Protein 4KI9 (pdb70)

Organism: Homo sapiens (NCBI:txid9606)

B-factor: mean 34.29, std 16.14, range [13.25, 11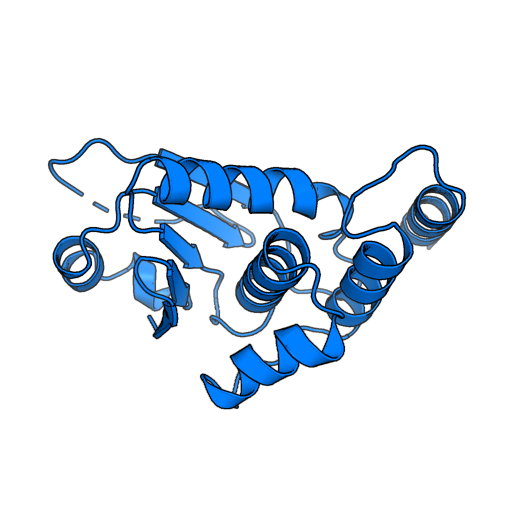1.94]

Solvent-accessible surface area: 8302 Å² total; per-residue (Å²): 86,49,80,25,65,110,14,0,32,0,3,11,39,64,5,25,84,85,83,77,115,22,167,149,28,40,11,14,0,5,0,3,0,13,69,124,101,84,115,156,112,109,86,108,125,48,60,5,79,10,90,66,99,47,112,22,26,2,0,35,50,2,37,169,0,9,61,36,0,24,122,5,68,89,102,62,56,13,0,0,0,4,2,118,71,0,42,6,22,0,0,1,0,0,0,0,9,5,0,64,71,75,128,30,39,3,107,117,0,12,102,100,1,71,128,82,27,102,104,2,154,6,20,118,10,1,56,135,2,2,85,17,0,65,67,22,48,27,88,23,50,88,80,23,83,65,27,113,97,7,79,113,96,61,111,94,222

Nearest PDB structures (foldseek):
  4ki9-assembly1_A  TM=1.006E+00  e=1.243E-32  Homo sapiens
  4jnb-assembly1_A  TM=9.575E-01  e=2.024E-27  Homo sapiens
  6lou-assembly1_A  TM=8.782E-01  e=3.779E-14  Homo sapiens
  1wrm-assembly1_A  TM=8.784E-01  e=5.477E-14  Homo sapiens
  7c8s-assembly1_A  TM=8.716E-01  e=4.840E-14  Homo sapiens

Secondary structure (DSSP, 8-state):
-EEEETTEEEE-HHHHH-HHHHHHHTEEEEEEEESS----S--EEEEEE--SSTTS--GGGHHHHHHHHHHHHHTT-EEEEE-SSSSSHHHHHHHHHHHHHHT--HHHHHHHHHHH-TT----HHHHHHHHHHHHTTSS--TTSHHHHHHHHHHT--

Foldseek 3Di:
DFDLDQLEEEFALVVVVDCPVVVVSQAQEEEEEEQDDHDDDHHHYHYHHFDLDLLTPCLVCQVVLLVSSVVCVVVVHRYYYYYHGRAARSLLNQLLNCCQVVVDQSVVSSVSVCVRPVSRDHDPSSSVSSNLCSVVVSDQDCVDPSNVVVVVVSPDD

Radius of gyration: 15.01 Å; Cα contacts (8 Å, |Δi|>4): 264; chains: 1; bounding box: 35×41×37 Å

Structure (mmCIF, N/CA/C/O backbone):
data_4KI9
#
_entry.id   4KI9
#
_cell.length_a   50.550
_cell.length_b   50.550
_cell.length_c   128.630
_cell.angle_alpha   90.00
_cell.angle_beta   90.00
_cell.angle_gamma   90.00
#
_symmetry.space_group_name_H-M   'P 41 21 2'
#
loop_
_entity.id
_entity.type
_entity.pdbx_description
1 polymer 'Dual specificity protein phosphatase 12'
2 non-polymer 'PHOSPHATE ION'
3 water water
#
loop_
_atom_site.group_PDB
_atom_site.id
_atom_site.type_symbol
_atom_site.label_atom_id
_atom_site.label_alt_id
_atom_site.label_comp_id
_atom_site.label_asym_id
_atom_site.label_entity_id
_atom_site.label_seq_id
_atom_site.pdbx_PDB_ins_code
_atom_site.Cartn_x
_atom_site.Cartn_y
_atom_site.Cartn_z
_atom_site.occupancy
_atom_site.B_iso_or_equiv
_atom_site.auth_seq_id
_atom_site.auth_comp_id
_atom_site.auth_asym_id
_atom_site.auth_atom_id
_atom_site.pdbx_PDB_model_num
ATOM 1 N N . MET A 1 1 ? -6.489 -13.756 -19.502 1.00 44.63 27 MET A N 1
ATOM 2 C CA . MET A 1 1 ? -7.299 -12.620 -19.926 1.00 39.58 27 MET A CA 1
ATOM 3 C C . MET A 1 1 ? -8.673 -12.646 -19.276 1.00 36.53 27 MET A C 1
ATOM 4 O O . MET A 1 1 ? -9.377 -13.659 -19.309 1.00 35.04 27 MET A O 1
ATOM 9 N N . LEU A 1 2 ? -9.043 -11.518 -18.682 1.00 33.67 28 LEU A N 1
ATOM 10 C CA . LEU A 1 2 ? -10.263 -11.416 -17.887 1.00 38.29 28 LEU A CA 1
ATOM 11 C C . LEU A 1 2 ? -11.135 -10.264 -18.366 1.00 35.03 28 LEU A C 1
ATOM 12 O O . LEU A 1 2 ? -10.644 -9.157 -18.612 1.00 31.14 28 LEU A O 1
ATOM 17 N N . GLU A 1 3 ? -12.434 -10.514 -18.480 1.00 33.78 29 GLU A N 1
ATOM 18 C CA . GLU A 1 3 ? -13.364 -9.507 -18.987 1.00 34.92 29 GLU A CA 1
ATOM 19 C C . GLU A 1 3 ? -13.878 -8.579 -17.886 1.00 36.50 29 GLU A C 1
ATOM 20 O O . GLU A 1 3 ? -14.447 -9.045 -16.908 1.00 32.47 29 GLU A O 1
ATOM 26 N N . VAL A 1 4 ? -13.687 -7.272 -18.057 1.00 28.93 30 VAL A N 1
ATOM 27 C CA . VAL A 1 4 ? -14.060 -6.282 -17.045 1.00 32.39 30 VAL A CA 1
ATOM 28 C C . VAL A 1 4 ? -15.498 -5.840 -17.256 1.00 36.42 30 VAL A C 1
ATOM 29 O O . VAL A 1 4 ? -16.244 -5.593 -16.307 1.00 33.25 30 VAL A O 1
ATOM 33 N N . GLN A 1 5 ? -15.861 -5.724 -18.526 1.00 33.71 31 GLN A N 1
ATOM 34 C CA . GLN A 1 5 ? -17.208 -5.392 -18.953 1.00 32.02 31 GLN A CA 1
ATOM 35 C C . GLN A 1 5 ? -17.227 -5.738 -20.438 1.00 33.04 31 GLN A C 1
ATOM 36 O O . GLN A 1 5 ? -16.181 -6.071 -20.988 1.00 34.29 31 GLN A O 1
ATOM 42 N N . PRO A 1 6 ? -18.401 -5.712 -21.088 1.00 35.29 32 PRO A N 1
ATOM 43 C CA . PRO A 1 6 ? -18.362 -6.198 -22.476 1.00 34.92 32 PRO A CA 1
ATOM 44 C C . PRO A 1 6 ? -17.418 -5.402 -23.390 1.00 27.82 32 PRO A C 1
ATOM 45 O O . PRO A 1 6 ? -17.438 -4.168 -23.401 1.00 26.59 32 PRO A O 1
ATOM 49 N N . GLY A 1 7 ? -16.564 -6.123 -24.113 1.00 25.52 33 GLY A N 1
ATOM 50 C CA . GLY A 1 7 ? -15.603 -5.510 -25.022 1.00 21.98 33 GLY A CA 1
ATOM 51 C C . GLY A 1 7 ? -14.344 -4.976 -24.350 1.00 22.26 33 GLY A C 1
ATOM 52 O O . GLY A 1 7 ? -13.503 -4.363 -24.999 1.00 24.86 33 GLY A O 1
ATOM 53 N N . LEU A 1 8 ? -14.191 -5.210 -23.054 1.00 20.58 34 LEU A N 1
ATOM 54 C CA . LEU A 1 8 ? -13.030 -4.667 -22.341 1.00 21.76 34 LEU A CA 1
ATOM 55 C C . LEU A 1 8 ? -12.359 -5.731 -21.463 1.00 25.56 34 LEU A C 1
ATOM 56 O O . LEU A 1 8 ? -12.954 -6.236 -20.504 1.00 25.95 34 LEU A O 1
ATOM 61 N N . TYR A 1 9 ? -11.110 -6.047 -21.789 1.00 21.21 35 TYR A N 1
ATOM 62 C CA . TYR A 1 9 ? -10.393 -7.149 -21.157 1.00 23.69 35 TYR A CA 1
ATOM 63 C C . TYR A 1 9 ? -9.062 -6.670 -20.594 1.00 26.77 35 TYR A C 1
ATOM 64 O O . TYR A 1 9 ? -8.493 -5.691 -21.081 1.00 21.83 35 TYR A O 1
ATOM 73 N N . PHE A 1 10 ? -8.566 -7.351 -19.561 1.00 22.80 36 PHE A N 1
ATOM 74 C CA . PHE A 1 10 ? -7.210 -7.107 -19.093 1.00 24.56 36 PHE A CA 1
ATOM 75 C C . PHE A 1 10 ? -6.517 -8.417 -18.732 1.00 31.38 36 PHE A C 1
ATOM 76 O O . PHE A 1 10 ? -7.174 -9.421 -18.459 1.00 35.19 36 PHE A O 1
ATOM 84 N N . GLY A 1 11 ? -5.190 -8.413 -18.755 1.00 28.78 37 GLY A N 1
ATOM 85 C CA . GLY A 1 11 ? -4.437 -9.624 -18.472 1.00 35.31 37 GLY A CA 1
ATOM 86 C C . GLY A 1 11 ? -2.948 -9.361 -18.450 1.00 36.42 37 GLY A C 1
ATOM 87 O O . GLY A 1 11 ? -2.518 -8.209 -18.464 1.00 32.69 37 GLY A O 1
ATOM 88 N N . GLY A 1 12 ? -2.160 -10.430 -18.402 1.00 35.53 38 GLY A N 1
ATOM 89 C CA . GLY A 1 12 ? -0.716 -10.314 -18.367 1.00 35.97 38 GLY A CA 1
ATOM 90 C C . GLY A 1 12 ? -0.077 -10.695 -19.687 1.00 45.19 38 GLY A C 1
ATOM 91 O O . GLY A 1 12 ? -0.735 -10.699 -20.723 1.00 44.66 38 GLY A O 1
ATOM 92 N N . ALA A 1 13 ? 1.212 -11.017 -19.645 1.00 50.06 39 ALA A N 1
ATOM 93 C CA . ALA A 1 13 ? 1.959 -11.393 -20.841 1.00 51.43 39 ALA A CA 1
ATOM 94 C C . ALA A 1 13 ? 1.346 -12.596 -21.556 1.00 49.79 39 ALA A C 1
ATOM 95 O O . ALA A 1 13 ? 1.465 -12.722 -22.774 1.00 57.54 39 ALA A O 1
ATOM 97 N N . ALA A 1 14 ? 0.702 -13.476 -20.795 1.00 46.28 40 ALA A N 1
ATOM 98 C CA . ALA A 1 14 ? 0.050 -14.652 -21.362 1.00 54.12 40 ALA A CA 1
ATOM 99 C C . ALA A 1 14 ? -0.990 -14.248 -22.398 1.00 61.48 40 ALA A C 1
ATOM 100 O O . ALA A 1 14 ? -1.037 -14.810 -23.489 1.00 67.66 40 ALA A O 1
ATOM 102 N N . ALA A 1 15 ? -1.802 -13.252 -22.052 1.00 57.04 41 ALA A N 1
ATOM 103 C CA . ALA A 1 15 ? -2.904 -12.803 -22.899 1.00 51.80 41 ALA A CA 1
ATOM 104 C C . ALA A 1 15 ? -2.468 -12.450 -24.320 1.00 51.24 41 ALA A C 1
ATOM 105 O O . ALA A 1 15 ? -3.197 -12.698 -25.278 1.00 52.98 41 ALA A O 1
ATOM 107 N N . VAL A 1 16 ? -1.277 -11.883 -24.456 1.00 48.85 42 VAL A N 1
ATOM 108 C CA . VAL A 1 16 ? -0.788 -11.494 -25.773 1.00 53.31 42 VAL A CA 1
ATOM 109 C C . VAL A 1 16 ? -0.015 -12.614 -26.462 1.00 58.56 42 VAL A C 1
ATOM 110 O O . VAL A 1 16 ? 0.091 -12.632 -27.685 1.00 62.71 42 VAL A O 1
ATOM 114 N N . ALA A 1 17 ? 0.508 -13.555 -25.683 1.00 63.83 43 ALA A N 1
ATOM 115 C CA . ALA A 1 17 ? 1.298 -14.652 -26.248 1.00 71.76 43 ALA A CA 1
ATOM 116 C C . ALA A 1 17 ? 0.451 -15.695 -26.989 1.00 79.12 43 ALA A C 1
ATOM 117 O O . ALA A 1 17 ? 0.967 -16.448 -27.812 1.00 83.95 43 ALA A O 1
ATOM 119 N N . GLU A 1 18 ? -0.844 -15.733 -26.693 1.00 82.59 44 GLU A N 1
ATOM 120 C CA . GLU A 1 18 ? -1.753 -16.697 -27.309 1.00 89.00 44 GLU A CA 1
ATOM 121 C C . GLU A 1 18 ? -2.883 -15.996 -28.069 1.00 90.53 44 GLU A C 1
ATOM 122 O O . GLU A 1 18 ? -3.999 -15.870 -27.561 1.00 91.74 44 GLU A O 1
ATOM 128 N N . PRO A 1 19 ? -2.597 -15.542 -29.300 1.00 90.08 45 PRO A N 1
ATOM 129 C CA . PRO A 1 19 ? -3.539 -14.734 -30.088 1.00 90.01 45 PRO A CA 1
ATOM 130 C C . PRO A 1 19 ? -4.749 -15.492 -30.639 1.00 90.69 45 PRO A C 1
ATOM 131 O O . PRO A 1 19 ? -5.333 -15.042 -31.626 1.00 90.08 45 PRO A O 1
ATOM 135 N N . ASP A 1 20 ? -5.119 -16.611 -30.024 1.00 89.43 46 ASP A N 1
ATOM 136 C CA . ASP A 1 20 ? -6.343 -17.304 -30.408 1.00 89.16 46 ASP A CA 1
ATOM 137 C C . ASP A 1 20 ? -7.525 -16.810 -29.581 1.00 81.17 46 ASP A C 1
ATOM 138 O O . ASP A 1 20 ? -8.563 -16.447 -30.133 1.00 82.13 46 ASP A O 1
ATOM 143 N N . HIS A 1 21 ? -7.362 -16.796 -28.260 1.00 74.27 47 HIS A N 1
ATOM 144 C CA . HIS A 1 21 ? -8.368 -16.220 -27.371 1.00 64.92 47 HIS A CA 1
ATOM 145 C C . HIS A 1 21 ? -8.583 -14.748 -27.719 1.00 49.75 47 HIS A C 1
ATOM 146 O O . HIS A 1 21 ? -9.678 -14.211 -27.551 1.00 49.63 47 HIS A O 1
ATOM 153 N N . LEU A 1 22 ? -7.527 -14.101 -28.206 1.00 41.87 48 LEU A N 1
ATOM 154 C CA . LEU A 1 22 ? -7.618 -12.720 -28.657 1.00 46.70 48 LEU A CA 1
ATOM 155 C C . LEU A 1 22 ? -8.549 -12.632 -29.857 1.00 43.22 48 LEU A C 1
ATOM 156 O O . LEU A 1 22 ? -9.496 -11.834 -29.875 1.00 37.27 48 LEU A O 1
ATOM 161 N N . ARG A 1 23 ? -8.276 -13.471 -30.851 1.00 48.98 49 ARG A N 1
ATOM 162 C CA . ARG A 1 23 ? -9.090 -13.539 -32.056 1.00 48.55 49 ARG A CA 1
ATOM 163 C C . ARG A 1 23 ? -10.534 -13.897 -31.716 1.00 46.10 49 ARG A C 1
ATOM 164 O O . ARG A 1 23 ? -11.469 -13.327 -32.273 1.00 47.53 49 ARG A O 1
ATOM 172 N N . GLU A 1 24 ? -10.712 -14.829 -30.785 1.00 46.78 50 GLU A N 1
ATOM 173 C CA . GLU A 1 24 ? -12.045 -15.289 -30.415 1.00 50.13 50 GLU A CA 1
ATOM 174 C C . GLU A 1 24 ? -12.842 -14.237 -29.651 1.00 48.32 50 GLU A C 1
ATOM 175 O O . GLU A 1 24 ? -14.070 -14.216 -29.719 1.00 49.66 50 GLU A O 1
ATOM 181 N N . ALA A 1 25 ? -12.143 -13.366 -28.927 1.00 39.38 51 ALA A N 1
ATOM 182 C CA . ALA A 1 25 ? -12.784 -12.248 -28.238 1.00 40.43 51 ALA A CA 1
ATOM 183 C C . ALA A 1 25 ? -12.968 -11.072 -29.191 1.00 38.91 51 ALA A C 1
ATOM 184 O O . ALA A 1 25 ? -13.590 -10.060 -28.849 1.00 33.31 51 ALA A O 1
ATOM 186 N N . GLY A 1 26 ? -12.408 -11.213 -30.386 1.00 35.02 52 GLY A N 1
ATOM 187 C CA . GLY A 1 26 ? -12.511 -10.184 -31.400 1.00 32.85 52 GLY A CA 1
ATOM 188 C C . GLY A 1 26 ? -11.783 -8.921 -30.999 1.00 28.28 52 GLY A C 1
ATOM 189 O O . GLY A 1 26 ? -12.216 -7.817 -31.321 1.00 28.79 52 GLY A O 1
ATOM 190 N N . ILE A 1 27 ? -10.677 -9.073 -30.286 1.00 26.91 53 ILE A N 1
ATOM 191 C CA . ILE A 1 27 ? -9.919 -7.902 -29.833 1.00 26.78 53 ILE A CA 1
ATOM 192 C C . ILE A 1 27 ? -9.106 -7.295 -30.981 1.00 26.78 53 ILE A C 1
ATOM 193 O O . ILE A 1 27 ? -8.337 -7.989 -31.634 1.00 26.04 53 ILE A O 1
ATOM 198 N N . THR A 1 28 ? -9.302 -6.005 -31.246 1.00 22.90 54 THR A N 1
ATOM 199 C CA . THR A 1 28 ? -8.568 -5.345 -32.319 1.00 21.24 54 THR A CA 1
ATOM 200 C C . THR A 1 28 ? -7.895 -4.065 -31.842 1.00 22.07 54 THR A C 1
ATOM 201 O O . THR A 1 28 ? -7.385 -3.293 -32.650 1.00 21.46 54 THR A O 1
ATOM 205 N N . ALA A 1 29 ? -7.896 -3.851 -30.530 1.00 21.67 55 ALA A N 1
ATOM 206 C CA . ALA A 1 29 ? -7.189 -2.722 -29.933 1.00 16.62 55 ALA A CA 1
ATOM 207 C C . ALA A 1 29 ? -6.456 -3.197 -28.690 1.00 22.22 55 ALA A C 1
ATOM 208 O O . ALA A 1 29 ? -7.053 -3.799 -27.799 1.00 20.88 55 ALA A O 1
ATOM 210 N N . VAL A 1 30 ? -5.151 -2.948 -28.633 1.00 20.54 56 VAL A N 1
ATOM 211 C CA . VAL A 1 30 ? -4.351 -3.459 -27.531 1.00 21.11 56 VAL A CA 1
ATOM 212 C C . VAL A 1 30 ? -3.514 -2.361 -26.917 1.00 21.77 56 VAL A C 1
ATOM 213 O O . VAL A 1 30 ? -2.716 -1.720 -27.606 1.00 19.76 56 VAL A O 1
ATOM 217 N N . LEU A 1 31 ? -3.721 -2.128 -25.626 1.00 15.73 57 LEU A N 1
ATOM 218 C CA . LEU A 1 31 ? -2.909 -1.175 -24.893 1.00 19.44 57 LEU A CA 1
ATOM 219 C C . LEU A 1 31 ? -1.924 -1.973 -24.069 1.00 21.16 57 LEU A C 1
ATOM 220 O O . LEU A 1 31 ? -2.309 -2.703 -23.154 1.00 19.49 57 LEU A O 1
ATOM 225 N N . THR A 1 32 ? -0.653 -1.829 -24.410 1.00 21.17 58 THR A N 1
ATOM 226 C CA . THR A 1 32 ? 0.437 -2.430 -23.654 1.00 20.95 58 THR A CA 1
ATOM 227 C C . THR A 1 32 ? 1.002 -1.406 -22.665 1.00 22.31 58 THR A C 1
ATOM 228 O O . THR A 1 32 ? 1.445 -0.328 -23.057 1.00 18.61 58 THR A O 1
ATOM 232 N N . VAL A 1 33 ? 0.959 -1.733 -21.376 1.00 20.19 59 VAL A N 1
ATOM 233 C CA . VAL A 1 33 ? 1.619 -0.907 -20.376 1.00 20.04 59 VAL A CA 1
ATOM 234 C C . VAL A 1 33 ? 2.657 -1.789 -19.683 1.00 25.71 59 VAL A C 1
ATOM 235 O O . VAL A 1 33 ? 2.327 -2.621 -18.847 1.00 26.36 59 VAL A O 1
ATOM 239 N N . ASP A 1 34 ? 3.916 -1.623 -20.077 1.00 26.90 60 ASP A N 1
ATOM 240 C CA . ASP A 1 34 ? 4.943 -2.596 -19.756 1.00 27.74 60 ASP A CA 1
ATOM 241 C C . ASP A 1 34 ? 6.284 -1.970 -20.106 1.00 28.78 60 ASP A C 1
ATOM 242 O O . ASP A 1 34 ? 6.331 -0.842 -20.606 1.00 22.52 60 ASP A O 1
ATOM 247 N N . SER A 1 35 ? 7.370 -2.690 -19.848 1.00 25.01 61 SER A N 1
ATOM 248 C CA . SER A 1 35 ? 8.704 -2.187 -20.166 1.00 27.11 61 SER A CA 1
ATOM 249 C C . SER A 1 35 ? 9.046 -2.341 -21.648 1.00 33.23 61 SER A C 1
ATOM 250 O O . SER A 1 35 ? 9.922 -1.646 -22.160 1.00 39.76 61 SER A O 1
ATOM 253 N N . GLU A 1 36 ? 8.352 -3.247 -22.337 1.00 31.09 62 GLU A N 1
ATOM 254 C CA . GLU A 1 36 ? 8.625 -3.512 -23.751 1.00 34.73 62 GLU A CA 1
ATOM 255 C C . GLU A 1 36 ? 7.327 -3.820 -24.470 1.00 33.23 62 GLU A C 1
ATOM 256 O O . GLU A 1 36 ? 6.357 -4.230 -23.837 1.00 30.95 62 GLU A O 1
ATOM 262 N N . GLU A 1 37 ? 7.305 -3.621 -25.787 1.00 35.13 63 GLU A N 1
ATOM 263 C CA . GLU A 1 37 ? 6.142 -3.976 -26.600 1.00 38.48 63 GLU A CA 1
ATOM 264 C C . GLU A 1 37 ? 6.110 -5.486 -26.837 1.00 40.92 63 GLU A C 1
ATOM 265 O O . GLU A 1 37 ? 7.150 -6.131 -26.819 1.00 38.35 63 GLU A O 1
ATOM 271 N N . PRO A 1 38 ? 4.912 -6.058 -27.042 1.00 44.34 64 PRO A N 1
ATOM 272 C CA . PRO A 1 38 ? 4.784 -7.510 -27.220 1.00 50.72 64 PRO A CA 1
ATOM 273 C C . PRO A 1 38 ? 5.323 -7.989 -28.565 1.00 53.27 64 PRO A C 1
ATOM 274 O O . PRO A 1 38 ? 5.638 -7.141 -29.393 1.00 56.15 64 PRO A O 1
ATOM 278 N N . GLY A 1 45 ? -2.354 -11.132 -37.398 1.00 48.50 71 GLY A N 1
ATOM 279 C CA . GLY A 1 45 ? -3.630 -11.707 -37.791 1.00 52.26 71 GLY A CA 1
ATOM 280 C C . GLY A 1 45 ? -4.104 -11.213 -39.150 1.00 51.33 71 GLY A C 1
ATOM 281 O O . GLY A 1 45 ? -3.291 -10.859 -40.009 1.00 49.20 71 GLY A O 1
ATOM 282 N N . VAL A 1 46 ? -5.421 -11.185 -39.347 1.00 45.62 72 VAL A N 1
ATOM 283 C CA . VAL A 1 46 ? -6.002 -10.785 -40.632 1.00 45.60 72 VAL A CA 1
ATOM 284 C C . VAL A 1 46 ? -6.907 -9.548 -40.504 1.00 48.47 72 VAL A C 1
ATOM 285 O O . VAL A 1 46 ? -7.647 -9.211 -41.433 1.00 47.18 72 VAL A O 1
ATOM 289 N N . GLU A 1 47 ? -6.835 -8.882 -39.354 1.00 41.07 73 GLU A N 1
ATOM 290 C CA . GLU A 1 47 ? -7.659 -7.703 -39.063 1.00 43.43 73 GLU A CA 1
ATOM 291 C C . GLU A 1 47 ? -6.773 -6.483 -38.862 1.00 30.79 73 GLU A C 1
ATOM 292 O O . GLU A 1 47 ? -5.653 -6.629 -38.397 1.00 31.62 73 GLU A O 1
ATOM 298 N N . ASP A 1 48 ? -7.270 -5.289 -39.187 1.00 26.07 74 ASP A N 1
ATOM 299 C CA . ASP A 1 48 ? -6.569 -4.064 -38.806 1.00 21.88 74 ASP A CA 1
ATOM 300 C C . ASP A 1 48 ? -6.477 -4.027 -37.279 1.00 24.30 74 ASP A C 1
ATOM 301 O O . ASP A 1 48 ? -7.469 -4.287 -36.597 1.00 22.89 74 ASP A O 1
ATOM 306 N N . LEU A 1 49 ? -5.307 -3.684 -36.746 1.00 20.53 75 LEU A N 1
ATOM 307 C CA . LEU A 1 49 ? -5.100 -3.665 -35.295 1.00 23.19 75 LEU A CA 1
ATOM 308 C C . LEU A 1 49 ? -4.576 -2.314 -34.821 1.00 20.07 75 LEU A C 1
ATOM 309 O O . LEU A 1 49 ? -3.596 -1.808 -35.374 1.00 18.83 75 LEU A O 1
ATOM 314 N N . TRP A 1 50 ? -5.214 -1.739 -33.801 1.00 17.65 76 TRP A N 1
ATOM 315 C CA . TRP A 1 50 ? -4.741 -0.493 -33.186 1.00 15.45 76 TRP A CA 1
ATOM 316 C C . TRP A 1 50 ? -4.001 -0.805 -31.888 1.00 21.33 76 TRP A C 1
ATOM 317 O O . TRP A 1 50 ? -4.431 -1.659 -31.120 1.00 19.24 76 TRP A O 1
ATOM 328 N N . ARG A 1 51 ? -2.901 -0.100 -31.630 1.00 16.43 77 ARG A N 1
ATOM 329 C CA . ARG A 1 51 ? -2.141 -0.305 -30.410 1.00 16.17 77 ARG A CA 1
ATOM 330 C C . ARG A 1 51 ? -1.753 1.019 -29.779 1.00 15.64 77 ARG A C 1
ATOM 331 O O . ARG A 1 51 ? -1.604 2.031 -30.467 1.00 17.22 77 ARG A O 1
ATOM 339 N N . LEU A 1 52 ? -1.600 1.000 -28.462 1.00 15.53 78 LEU A N 1
ATOM 340 C CA . LEU A 1 52 ? -0.953 2.085 -27.740 1.00 15.78 78 LEU A CA 1
ATOM 341 C C . LEU A 1 52 ? 0.035 1.456 -26.765 1.00 19.68 78 LEU A C 1
ATOM 342 O O . LEU A 1 52 ? -0.324 0.593 -25.945 1.00 14.81 78 LEU A O 1
ATOM 347 N N . PHE A 1 53 ? 1.286 1.870 -26.864 1.00 15.67 79 PHE A N 1
ATOM 348 C CA . PHE A 1 53 ? 2.295 1.412 -25.925 1.00 19.11 79 PHE A CA 1
ATOM 349 C C . PHE A 1 53 ? 2.615 2.496 -24.890 1.00 21.37 79 PHE A C 1
ATOM 350 O O . PHE A 1 53 ? 2.970 3.606 -25.246 1.00 17.52 79 PHE A O 1
ATOM 358 N N . VAL A 1 54 ? 2.473 2.164 -23.611 1.00 22.00 80 VAL A N 1
ATOM 359 C CA . VAL A 1 54 ? 2.765 3.094 -22.526 1.00 23.95 80 VAL A CA 1
ATOM 360 C C . VAL A 1 54 ? 3.932 2.499 -21.739 1.00 20.03 80 VAL A C 1
ATOM 361 O O . VAL A 1 54 ? 3.743 1.571 -20.955 1.00 19.76 80 VAL A O 1
ATOM 365 N N . PRO A 1 55 ? 5.150 2.992 -21.997 1.00 19.34 81 PRO A N 1
ATOM 366 C CA . PRO A 1 55 ? 6.340 2.399 -21.373 1.00 22.29 81 PRO A CA 1
ATOM 367 C C . PRO A 1 55 ? 6.358 2.738 -19.903 1.00 24.51 81 PRO A C 1
ATOM 368 O O . PRO A 1 55 ? 6.250 3.906 -19.543 1.00 28.91 81 PRO A O 1
ATOM 372 N N . ALA A 1 56 ? 6.457 1.716 -19.067 1.00 21.40 82 ALA A N 1
ATOM 373 C CA . ALA A 1 56 ? 6.354 1.908 -17.632 1.00 23.16 82 ALA A CA 1
ATOM 374 C C . ALA A 1 56 ? 6.858 0.676 -16.901 1.00 27.96 82 ALA A C 1
ATOM 375 O O . ALA A 1 56 ? 6.564 -0.456 -17.289 1.00 27.89 82 ALA A O 1
ATOM 377 N N . LEU A 1 57 ? 7.620 0.909 -15.841 1.00 26.09 83 LEU A N 1
ATOM 378 C CA . LEU A 1 57 ? 8.024 -0.157 -14.949 1.00 25.52 83 LEU A CA 1
ATOM 379 C C . LEU A 1 57 ? 7.001 -0.254 -13.826 1.00 32.14 83 LEU A C 1
ATOM 380 O O . LEU A 1 57 ? 6.323 0.731 -13.492 1.00 28.87 83 LEU A O 1
ATOM 385 N N . ASP A 1 58 ? 6.873 -1.444 -13.252 1.00 29.14 84 ASP A N 1
ATOM 386 C CA . ASP A 1 58 ? 5.949 -1.642 -12.147 1.00 28.14 84 ASP A CA 1
ATOM 387 C C . ASP A 1 58 ? 6.578 -1.186 -10.834 1.00 31.97 84 ASP A C 1
ATOM 388 O O . ASP A 1 58 ? 6.854 -2.006 -9.952 1.00 33.21 84 ASP A O 1
ATOM 393 N N . LYS A 1 59 ? 6.816 0.116 -10.712 1.00 32.18 85 LYS A N 1
ATOM 394 C CA . LYS A 1 59 ? 7.431 0.674 -9.501 1.00 31.16 85 LYS A CA 1
ATOM 395 C C . LYS A 1 59 ? 6.607 1.859 -9.018 1.00 25.66 85 LYS A C 1
ATOM 396 O O . LYS A 1 59 ? 6.013 2.567 -9.831 1.00 24.15 85 LYS A O 1
ATOM 402 N N . PRO A 1 60 ? 6.562 2.080 -7.694 1.00 32.03 86 PRO A N 1
ATOM 403 C CA . PRO A 1 60 ? 5.865 3.238 -7.122 1.00 26.99 86 PRO A CA 1
ATOM 404 C C . PRO A 1 60 ? 6.387 4.543 -7.685 1.00 28.12 86 PRO A C 1
ATOM 405 O O . PRO A 1 60 ? 5.616 5.503 -7.796 1.00 32.10 86 PRO A O 1
ATOM 409 N N . GLU A 1 61 ? 7.671 4.581 -8.042 1.00 24.03 87 GLU A N 1
ATOM 410 C CA . GLU A 1 61 ? 8.266 5.803 -8.587 1.00 32.71 87 GLU A CA 1
ATOM 411 C C . GLU A 1 61 ? 7.840 6.050 -10.030 1.00 30.77 87 GLU A C 1
ATOM 412 O O . GLU A 1 61 ? 8.033 7.149 -10.550 1.00 31.36 87 GLU A O 1
ATOM 418 N N . THR A 1 62 ? 7.282 5.033 -10.683 1.00 25.00 88 THR A N 1
ATOM 419 C CA . THR A 1 62 ? 6.854 5.199 -12.071 1.00 25.01 88 THR A CA 1
ATOM 420 C C . THR A 1 62 ? 5.707 6.187 -12.152 1.00 25.66 88 THR A C 1
ATOM 421 O O . THR A 1 62 ? 4.739 6.077 -11.408 1.00 23.40 88 THR A O 1
ATOM 425 N N . ASP A 1 63 ? 5.827 7.163 -13.048 1.00 22.53 89 ASP A N 1
ATOM 426 C CA . ASP A 1 63 ? 4.752 8.117 -13.273 1.00 19.93 89 ASP A CA 1
ATOM 427 C C . ASP A 1 63 ? 3.783 7.585 -14.320 1.00 22.45 89 ASP A C 1
ATOM 428 O O . ASP A 1 63 ? 3.990 7.774 -15.522 1.00 25.10 89 ASP A O 1
ATOM 433 N N . LEU A 1 64 ? 2.729 6.915 -13.862 1.00 18.82 90 LEU A N 1
ATOM 434 C CA . LEU A 1 64 ? 1.633 6.521 -14.735 1.00 23.80 90 LEU A CA 1
ATOM 435 C C . LEU A 1 64 ? 0.633 7.659 -14.883 1.00 20.96 90 LEU A C 1
ATOM 436 O O . LEU A 1 64 ? -0.022 7.806 -15.930 1.00 18.82 90 LEU A O 1
ATOM 441 N N . LEU A 1 65 ? 0.503 8.454 -13.825 1.00 19.11 91 LEU A N 1
ATOM 442 C CA . LEU A 1 65 ? -0.495 9.534 -13.764 1.00 17.02 91 LEU A CA 1
ATOM 443 C C . LEU A 1 65 ? -0.514 10.415 -15.013 1.00 16.75 91 LEU A C 1
ATOM 444 O O . LEU A 1 65 ? -1.581 10.727 -15.538 1.00 18.12 91 LEU A O 1
ATOM 449 N N . SER A 1 66 ? 0.669 10.802 -15.486 1.00 15.39 92 SER A N 1
ATOM 450 C CA . SER A 1 66 ? 0.800 11.712 -16.615 1.00 17.69 92 SER A CA 1
ATOM 451 C C . SER A 1 66 ? 0.283 11.104 -17.920 1.00 19.36 92 SER A C 1
ATOM 452 O O . SER A 1 66 ? -0.062 11.832 -18.844 1.00 16.32 92 SER A O 1
ATOM 455 N N . HIS A 1 67 ? 0.217 9.773 -17.978 1.00 18.10 93 HIS A N 1
ATOM 456 C CA . HIS A 1 67 ? -0.243 9.055 -19.180 1.00 17.47 93 HIS A CA 1
ATOM 457 C C . HIS A 1 67 ? -1.703 8.598 -19.153 1.00 18.67 93 HIS A C 1
ATOM 458 O O . HIS A 1 67 ? -2.193 8.022 -20.134 1.00 15.17 93 HIS A O 1
ATOM 465 N N . LEU A 1 68 ? -2.401 8.848 -18.047 1.00 16.25 94 LEU A N 1
ATOM 466 C CA . LEU A 1 68 ? -3.731 8.282 -17.852 1.00 15.80 94 LEU A CA 1
ATOM 467 C C . LEU A 1 68 ? -4.789 8.801 -18.824 1.00 18.26 94 LEU A C 1
ATOM 468 O O . LEU A 1 68 ? -5.610 8.028 -19.292 1.00 19.67 94 LEU A O 1
ATOM 473 N N . ASP A 1 69 ? -4.804 10.101 -19.105 1.00 15.54 95 ASP A N 1
ATOM 474 C CA . ASP A 1 69 ? -5.773 10.613 -20.063 1.00 15.44 95 ASP A CA 1
ATOM 475 C C . ASP A 1 69 ? -5.557 10.030 -21.472 1.00 16.33 95 ASP A C 1
ATOM 476 O O . ASP A 1 69 ? -6.523 9.703 -22.137 1.00 14.99 95 ASP A O 1
ATOM 481 N N . ARG A 1 70 ? -4.300 9.879 -21.898 1.00 14.47 96 ARG A N 1
ATOM 482 C CA . ARG A 1 70 ? -3.982 9.251 -23.196 1.00 17.39 96 ARG A CA 1
ATOM 483 C C . ARG A 1 70 ? -4.447 7.793 -23.229 1.00 20.75 96 ARG A C 1
ATOM 484 O O . ARG A 1 70 ? -5.046 7.321 -24.202 1.00 15.42 96 ARG A O 1
ATOM 492 N N . ALA A 1 71 ? -4.166 7.074 -22.157 1.00 15.75 97 ALA A N 1
ATOM 493 C CA . ALA A 1 71 ? -4.521 5.668 -22.081 1.00 15.03 97 ALA A CA 1
ATOM 494 C C . ALA A 1 71 ? -6.034 5.521 -22.100 1.00 13.30 97 ALA A C 1
ATOM 495 O O . ALA A 1 71 ? -6.578 4.711 -22.855 1.00 16.86 97 ALA A O 1
ATOM 497 N N . VAL A 1 72 ? -6.712 6.291 -21.250 1.00 16.73 98 VAL A N 1
ATOM 498 C CA . VAL A 1 72 ? -8.172 6.232 -21.166 1.00 16.30 98 VAL A CA 1
ATOM 499 C C . VAL A 1 72 ? -8.836 6.646 -22.496 1.00 20.01 98 VAL A C 1
ATOM 500 O O . VAL A 1 72 ? -9.841 6.053 -22.907 1.00 18.90 98 VAL A O 1
ATOM 504 N N . ALA A 1 73 ? -8.265 7.648 -23.159 1.00 15.30 99 ALA A N 1
ATOM 505 C CA . ALA A 1 73 ? -8.763 8.097 -24.466 1.00 17.23 99 ALA A CA 1
ATOM 506 C C . ALA A 1 73 ? -8.626 7.000 -25.535 1.00 14.15 99 ALA A C 1
ATOM 507 O O . ALA A 1 73 ? -9.506 6.837 -26.391 1.00 16.96 99 ALA A O 1
ATOM 509 N N . PHE A 1 74 ? -7.529 6.253 -25.490 1.00 19.12 100 PHE A N 1
ATOM 510 C CA . PHE A 1 74 ? -7.319 5.167 -26.454 1.00 18.64 100 PHE A CA 1
ATOM 511 C C . PHE A 1 74 ? -8.393 4.109 -26.267 1.00 16.72 100 PHE A C 1
ATOM 512 O O . PHE A 1 74 ? -9.014 3.642 -27.223 1.00 14.85 100 PHE A O 1
ATOM 520 N N . ILE A 1 75 ? -8.620 3.742 -25.015 1.00 16.63 101 ILE A N 1
ATOM 521 C CA . ILE A 1 75 ? -9.579 2.694 -24.724 1.00 19.92 101 ILE A CA 1
ATOM 522 C C . ILE A 1 75 ? -10.982 3.178 -25.073 1.00 21.07 101 ILE A C 1
ATOM 523 O O . ILE A 1 75 ? -11.757 2.451 -25.699 1.00 18.42 101 ILE A O 1
ATOM 528 N N . GLY A 1 76 ? -11.293 4.411 -24.671 1.00 16.52 102 GLY A N 1
ATOM 529 C CA . GLY A 1 76 ? -12.601 4.997 -24.902 1.00 14.20 102 GLY A CA 1
ATOM 530 C C . GLY A 1 76 ? -12.946 5.117 -26.375 1.00 14.08 102 GLY A C 1
ATOM 531 O O . GLY A 1 76 ? -14.067 4.809 -26.773 1.00 17.47 102 GLY A O 1
ATOM 532 N N . GLN A 1 77 ? -11.999 5.588 -27.181 1.00 16.61 103 GLN A N 1
ATOM 533 C CA . GLN A 1 77 ? -12.230 5.719 -28.627 1.00 19.67 103 GLN A CA 1
ATOM 534 C C . GLN A 1 77 ? -12.450 4.357 -29.293 1.00 17.34 103 GLN A C 1
ATOM 535 O O . GLN A 1 77 ? -13.328 4.204 -30.154 1.00 17.72 103 GLN A O 1
ATOM 541 N N . ALA A 1 78 ? -11.646 3.369 -28.905 1.00 17.30 104 ALA A N 1
ATOM 542 C CA . ALA A 1 78 ? -11.816 2.022 -29.430 1.00 16.73 104 ALA A CA 1
ATOM 543 C C . ALA A 1 78 ? -13.204 1.480 -29.084 1.00 18.24 104 ALA A C 1
ATOM 544 O O . ALA A 1 78 ? -13.896 0.952 -29.947 1.00 20.44 104 ALA A O 1
ATOM 546 N N . ARG A 1 79 ? -13.605 1.606 -27.823 1.00 18.27 105 ARG A N 1
ATOM 547 C CA . ARG A 1 79 ? -14.907 1.098 -27.381 1.00 18.21 105 ARG A CA 1
ATOM 548 C C . ARG A 1 79 ? -16.024 1.915 -28.037 1.00 21.47 105 ARG A C 1
ATOM 549 O O . ARG A 1 79 ? -17.042 1.369 -28.453 1.00 20.94 105 ARG A O 1
ATOM 557 N N . ALA A 1 80 ? -15.834 3.223 -28.164 1.00 18.48 106 ALA A N 1
ATOM 558 C CA . ALA A 1 80 ? -16.880 4.024 -28.810 1.00 21.52 106 ALA A CA 1
ATOM 559 C C . ALA A 1 80 ? -17.080 3.597 -30.266 1.00 27.63 106 ALA A C 1
ATOM 560 O O . ALA A 1 80 ? -18.164 3.771 -30.839 1.00 26.93 106 ALA A O 1
ATOM 562 N N . GLU A 1 81 ? -16.029 3.026 -30.853 1.00 21.40 107 GLU A N 1
ATOM 563 C CA . GLU A 1 81 ? -16.071 2.566 -32.235 1.00 25.93 107 GLU A CA 1
ATOM 564 C C . GLU A 1 81 ? -16.529 1.115 -32.346 1.00 29.96 107 GLU A C 1
ATOM 565 O O . GLU A 1 81 ? -16.575 0.560 -33.444 1.00 30.46 107 GLU A O 1
ATOM 571 N N . GLY A 1 82 ? -16.877 0.503 -31.218 1.00 29.50 108 GLY A N 1
ATOM 572 C CA . GLY A 1 82 ? -17.315 -0.888 -31.211 1.00 25.02 108 GLY A CA 1
ATOM 573 C C . GLY A 1 82 ? -16.193 -1.917 -31.291 1.00 33.04 108 GLY A C 1
ATOM 574 O O . GLY A 1 82 ? -16.431 -3.061 -31.667 1.00 30.47 108 GLY A O 1
ATOM 575 N N . ARG A 1 83 ? -14.969 -1.522 -30.941 1.00 24.73 109 ARG A N 1
ATOM 576 C CA . ARG A 1 83 ? -13.833 -2.448 -30.936 1.00 24.45 109 ARG A CA 1
ATOM 577 C C . ARG A 1 83 ? -13.633 -3.056 -29.546 1.00 25.29 109 ARG A C 1
ATOM 578 O O . ARG A 1 83 ? -13.793 -2.368 -28.531 1.00 27.65 109 ARG A O 1
ATOM 586 N N . ALA A 1 84 ? -13.299 -4.344 -29.490 1.00 24.33 110 ALA A N 1
AT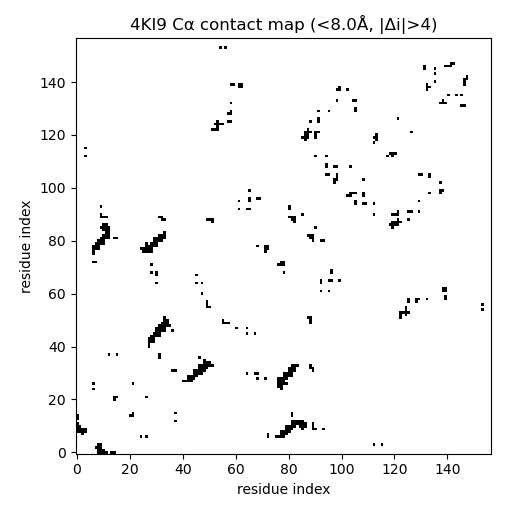OM 587 C CA . ALA A 1 84 ? -12.913 -4.962 -28.213 1.00 24.19 110 ALA A CA 1
ATOM 588 C C . ALA A 1 84 ? -11.462 -4.633 -27.892 1.00 22.86 110 ALA A C 1
ATOM 589 O O . ALA A 1 84 ? -10.593 -4.666 -28.777 1.00 24.09 110 ALA A O 1
ATOM 591 N N . VAL A 1 85 ? -11.207 -4.339 -26.621 1.00 18.03 111 VAL A N 1
ATOM 592 C CA . VAL A 1 85 ? -9.915 -3.837 -26.169 1.00 20.43 111 VAL A CA 1
ATOM 593 C C . VAL A 1 85 ? -9.248 -4.766 -25.147 1.00 25.75 111 VAL A C 1
ATOM 594 O O . VAL A 1 85 ? -9.898 -5.259 -24.224 1.00 27.70 111 VAL A O 1
ATOM 598 N N . LEU A 1 86 ? -7.949 -5.000 -25.318 1.00 17.47 112 LEU A N 1
ATOM 599 C CA . LEU A 1 86 ? -7.142 -5.670 -24.299 1.00 17.75 112 LEU A CA 1
ATOM 600 C C . LEU A 1 86 ? -6.166 -4.667 -23.701 1.00 21.07 112 LEU A C 1
ATOM 601 O O . LEU A 1 86 ? -5.460 -3.972 -24.434 1.00 20.89 112 LEU A O 1
ATOM 606 N N . VAL A 1 87 ? -6.137 -4.575 -22.376 1.00 18.29 113 VAL A N 1
ATOM 607 C CA . VAL A 1 87 ? -5.101 -3.802 -21.684 1.00 21.13 113 VAL A CA 1
ATOM 608 C C . VAL A 1 87 ? -4.233 -4.810 -20.964 1.00 23.72 113 VAL A C 1
ATOM 609 O O . VAL A 1 87 ? -4.735 -5.584 -20.140 1.00 24.74 113 VAL A O 1
ATOM 613 N N . HIS A 1 88 ? -2.945 -4.849 -21.274 1.00 22.02 114 HIS A N 1
ATOM 614 C CA . HIS A 1 88 ? -2.090 -5.844 -20.620 1.00 23.72 114 HIS A CA 1
ATOM 615 C C . HIS A 1 88 ? -0.776 -5.282 -20.099 1.00 27.76 114 HIS A C 1
ATOM 616 O O . HIS A 1 88 ? -0.227 -4.319 -20.648 1.00 22.09 114 HIS A O 1
ATOM 623 N N . SER A 1 89 ? -0.286 -5.906 -19.028 1.00 25.13 115 SER A N 1
ATOM 624 C CA . SER A 1 89 ? 1.043 -5.655 -18.493 1.00 24.45 115 SER A CA 1
ATOM 625 C C . SER A 1 89 ? 1.843 -6.965 -18.561 1.00 32.00 115 SER A C 1
ATOM 626 O O . SER A 1 89 ? 1.607 -7.783 -19.445 1.00 39.72 115 SER A O 1
ATOM 629 N N . HIS A 1 90 ? 2.787 -7.168 -17.647 1.00 28.34 116 HIS A N 1
ATOM 630 C CA . HIS A 1 90 ? 3.497 -8.449 -17.607 1.00 36.08 116 HIS A CA 1
ATOM 631 C C . HIS A 1 90 ? 2.771 -9.497 -16.758 1.00 36.28 116 HIS A C 1
ATOM 632 O O . HIS A 1 90 ? 2.546 -10.620 -17.208 1.00 37.54 116 HIS A O 1
ATOM 639 N N . ALA A 1 91 ? 2.397 -9.133 -15.536 1.00 36.55 117 ALA A N 1
ATOM 640 C CA . ALA A 1 91 ? 1.740 -10.085 -14.640 1.00 38.74 117 ALA A CA 1
ATOM 641 C C . ALA A 1 91 ? 0.213 -10.015 -14.668 1.00 38.83 117 ALA A C 1
ATOM 642 O O . ALA A 1 91 ? -0.457 -10.939 -14.214 1.00 40.64 117 ALA A O 1
ATOM 644 N N . GLY A 1 92 ? -0.335 -8.930 -15.210 1.00 32.05 118 GLY A N 1
ATOM 645 C CA . GLY A 1 92 ? -1.770 -8.697 -15.164 1.00 30.95 118 GLY A CA 1
ATOM 646 C C . GLY A 1 92 ? -2.277 -8.331 -13.780 1.00 32.56 118 GLY A C 1
ATOM 647 O O . GLY A 1 92 ? -3.421 -8.627 -13.434 1.00 33.42 118 GLY A O 1
ATOM 648 N N . VAL A 1 93 ? -1.438 -7.654 -12.997 1.00 33.41 119 VAL A N 1
ATOM 649 C CA . VAL A 1 93 ? -1.712 -7.435 -11.573 1.00 35.06 119 VAL A CA 1
ATOM 650 C C . VAL A 1 93 ? -1.634 -5.967 -11.106 1.00 35.62 119 VAL A C 1
ATOM 651 O O . VAL A 1 93 ? -2.378 -5.554 -10.215 1.00 32.72 119 VAL A O 1
ATOM 655 N N . SER A 1 94 ? -0.763 -5.173 -11.728 1.00 34.96 120 SER A N 1
ATOM 656 C CA . SER A 1 94 ? -0.490 -3.816 -11.245 1.00 31.40 120 SER A CA 1
ATOM 657 C C . SER A 1 94 ? -0.642 -2.727 -12.323 1.00 24.29 120 SER A C 1
ATOM 658 O O . SER A 1 94 ? -1.554 -1.920 -12.262 1.00 26.91 120 SER A O 1
ATOM 661 N N . ARG A 1 95 ? 0.251 -2.703 -13.301 1.00 23.95 121 ARG A N 1
ATOM 662 C CA . ARG A 1 95 ? 0.201 -1.660 -14.335 1.00 24.40 121 ARG A CA 1
ATOM 663 C C . ARG A 1 95 ? -1.110 -1.666 -15.140 1.00 22.96 121 ARG A C 1
ATOM 664 O O . ARG A 1 95 ? -1.750 -0.627 -15.331 1.00 21.69 121 ARG A O 1
ATOM 672 N N . SER A 1 96 ? -1.519 -2.839 -15.605 1.00 21.98 122 SER A N 1
ATOM 673 C CA . SER A 1 96 ? -2.739 -2.939 -16.399 1.00 23.67 122 SER A CA 1
ATOM 674 C C . SER A 1 96 ? -3.955 -2.682 -15.508 1.00 29.69 122 SER A C 1
ATOM 675 O O . SER A 1 96 ? -4.914 -2.037 -15.919 1.00 24.04 122 SER A O 1
ATOM 678 N N . VAL A 1 97 ? -3.898 -3.182 -14.275 1.00 28.48 123 VAL A N 1
ATOM 679 C CA . VAL A 1 97 ? -4.941 -2.941 -13.286 1.00 21.95 123 VAL A CA 1
ATOM 680 C C . VAL A 1 97 ? -5.153 -1.448 -13.003 1.00 16.57 123 VAL A C 1
ATOM 681 O O . VAL A 1 97 ? -6.286 -0.982 -12.942 1.00 23.89 123 VAL A O 1
ATOM 685 N N . ALA A 1 98 ? -4.064 -0.700 -12.840 1.00 22.60 124 ALA A N 1
ATOM 686 C CA . ALA A 1 98 ? -4.157 0.753 -12.668 1.00 22.49 124 ALA A CA 1
ATOM 687 C C . ALA A 1 98 ? -4.835 1.444 -13.866 1.00 21.21 124 ALA A C 1
ATOM 688 O O . ALA A 1 98 ? -5.692 2.326 -13.699 1.00 18.13 124 ALA A O 1
ATOM 690 N N . ILE A 1 99 ? -4.463 1.038 -15.074 1.00 18.37 125 ILE A N 1
ATOM 691 C CA . ILE A 1 99 ? -5.048 1.642 -16.274 1.00 21.52 125 ILE A CA 1
ATOM 692 C C . ILE A 1 99 ? -6.543 1.359 -16.359 1.00 19.81 125 ILE A C 1
ATOM 693 O O . ILE A 1 99 ? -7.339 2.253 -16.642 1.00 18.29 125 ILE A O 1
ATOM 698 N N . ILE A 1 100 ? -6.929 0.108 -16.139 1.00 21.09 126 ILE A N 1
ATOM 699 C CA . ILE A 1 100 ? -8.352 -0.241 -16.164 1.00 21.28 126 ILE A CA 1
ATOM 700 C C . ILE A 1 100 ? -9.124 0.565 -15.125 1.00 25.60 126 ILE A C 1
ATOM 701 O O . ILE A 1 100 ? -10.194 1.112 -15.412 1.00 22.09 126 ILE A O 1
ATOM 706 N N . THR A 1 101 ? -8.566 0.643 -13.918 1.00 26.66 127 THR A N 1
ATOM 707 C CA . THR A 1 101 ? -9.203 1.388 -12.840 1.00 24.62 127 THR A CA 1
ATOM 708 C C . THR A 1 101 ? -9.401 2.847 -13.250 1.00 21.79 127 THR A C 1
ATOM 709 O O . THR A 1 101 ? -10.483 3.412 -13.055 1.00 23.43 127 THR A O 1
ATOM 713 N N . ALA A 1 102 ? -8.374 3.442 -13.859 1.00 16.60 128 ALA A N 1
ATOM 714 C CA . ALA A 1 102 ? -8.472 4.829 -14.290 1.00 20.92 128 ALA A CA 1
ATOM 715 C C . ALA A 1 102 ? -9.593 4.987 -15.315 1.00 16.08 128 ALA A C 1
ATOM 716 O O . ALA A 1 102 ? -10.351 5.963 -15.293 1.00 19.01 128 ALA A O 1
ATOM 718 N N . PHE A 1 103 ? -9.704 4.024 -16.212 1.00 16.65 129 PHE A N 1
ATOM 719 C CA . PHE A 1 103 ? -10.760 4.070 -17.225 1.00 19.70 129 PHE A CA 1
ATOM 720 C C . PHE A 1 103 ? -12.152 3.997 -16.596 1.00 19.91 129 PHE A C 1
ATOM 721 O O . PHE A 1 103 ? -13.061 4.742 -16.961 1.00 19.22 129 PHE A O 1
ATOM 729 N N . LEU A 1 104 ? -12.316 3.076 -15.659 1.00 22.47 130 LEU A N 1
ATOM 730 C CA . LEU A 1 104 ? -13.570 2.946 -14.934 1.00 25.00 130 LEU A CA 1
ATOM 731 C C . LEU A 1 104 ? -13.859 4.229 -14.171 1.00 26.14 130 LEU A C 1
ATOM 732 O O . LEU A 1 104 ? -14.973 4.722 -14.204 1.00 26.39 130 LEU A O 1
ATOM 737 N N . MET A 1 105 ? -12.845 4.780 -13.509 1.00 20.25 131 MET A N 1
ATOM 738 C CA . MET A 1 105 ? -12.997 6.041 -12.790 1.00 21.99 131 MET A CA 1
ATOM 739 C C . MET A 1 105 ? -13.493 7.174 -13.692 1.00 20.83 131 MET A C 1
ATOM 740 O O . MET A 1 105 ? -14.465 7.857 -13.372 1.00 25.64 131 MET A O 1
ATOM 745 N N . LYS A 1 106 ? -12.818 7.391 -14.811 1.00 18.70 132 LYS A N 1
ATOM 746 C CA . LYS A 1 106 ? -13.144 8.531 -15.663 1.00 19.45 132 LYS A CA 1
ATOM 747 C C . LYS A 1 106 ? -14.469 8.367 -16.399 1.00 21.48 132 LYS A C 1
ATOM 748 O O . LYS A 1 106 ? -15.279 9.295 -16.421 1.00 21.69 132 LYS A O 1
ATOM 754 N N . THR A 1 107 ? -14.710 7.197 -16.988 1.00 21.71 133 THR A N 1
ATOM 755 C CA . THR A 1 107 ? -15.955 6.988 -17.736 1.00 21.75 133 THR A CA 1
ATOM 756 C C . THR A 1 107 ? -17.194 7.047 -16.838 1.00 26.03 133 THR A C 1
ATOM 757 O O . THR A 1 107 ? -18.192 7.684 -17.181 1.00 25.40 133 THR A O 1
ATOM 761 N N . ASP A 1 108 ? -17.113 6.403 -15.679 1.00 23.94 134 ASP A N 1
ATOM 762 C CA . ASP A 1 108 ? -18.236 6.352 -14.758 1.00 27.43 134 ASP A CA 1
ATOM 763 C C . ASP A 1 108 ? -18.240 7.480 -13.722 1.00 30.88 134 ASP A C 1
ATOM 764 O O . ASP A 1 108 ? -19.179 7.578 -12.924 1.00 29.69 134 ASP A O 1
ATOM 769 N N . GLN A 1 109 ? -17.206 8.319 -13.727 1.00 27.23 135 GLN A N 1
ATOM 770 C CA . GLN A 1 109 ? -17.047 9.349 -12.702 1.00 30.05 135 GLN A CA 1
ATOM 771 C C . GLN A 1 109 ? -17.148 8.695 -11.333 1.00 29.26 135 GLN A C 1
ATOM 772 O O . GLN A 1 109 ? -17.968 9.091 -10.506 1.00 30.42 135 GLN A O 1
ATOM 778 N N . LEU A 1 110 ? -16.338 7.665 -11.118 1.00 27.91 136 LEU A N 1
ATOM 779 C CA . LEU A 1 110 ? -16.396 6.851 -9.901 1.00 27.65 136 LEU A CA 1
ATOM 780 C C . LEU A 1 110 ? -15.137 7.087 -9.085 1.00 28.67 136 LEU A C 1
ATOM 781 O O . LEU A 1 110 ? -14.040 7.070 -9.639 1.00 32.71 136 LEU A O 1
ATOM 786 N N . PRO A 1 111 ? -15.276 7.279 -7.762 1.00 26.06 137 PRO A N 1
ATOM 787 C CA . PRO A 1 111 ? -14.082 7.400 -6.920 1.00 29.21 137 PRO A CA 1
ATOM 788 C C . PRO A 1 111 ? -13.152 6.187 -7.010 1.00 31.73 137 PRO A C 1
ATOM 789 O O . PRO A 1 111 ? -13.604 5.072 -7.283 1.00 26.26 137 PRO A O 1
ATOM 793 N N . PHE A 1 112 ? -11.864 6.414 -6.776 1.00 26.67 138 PHE A N 1
ATOM 794 C CA . PHE A 1 112 ? -10.851 5.367 -6.908 1.00 29.86 138 PHE A CA 1
ATOM 795 C C . PHE A 1 112 ? -11.201 4.085 -6.151 1.00 35.49 138 PHE A C 1
ATOM 796 O O . PHE A 1 112 ? -11.092 2.982 -6.693 1.00 32.11 138 PHE A O 1
ATOM 804 N N . GLU A 1 113 ? -11.633 4.233 -4.903 1.00 34.51 139 GLU A N 1
ATOM 805 C CA . GLU A 1 113 ? -11.875 3.071 -4.066 1.00 32.93 139 GLU A CA 1
ATOM 806 C C . GLU A 1 113 ? -13.009 2.226 -4.627 1.00 34.98 139 GLU A C 1
ATOM 807 O O . GLU A 1 113 ? -12.932 1.001 -4.613 1.00 38.43 139 GLU A O 1
ATOM 813 N N . LYS A 1 114 ? -14.050 2.879 -5.139 1.00 30.09 140 LYS A N 1
ATOM 814 C CA . LYS A 1 114 ? -15.170 2.155 -5.739 1.00 36.03 140 LYS A CA 1
ATOM 815 C C . LYS A 1 114 ? -14.789 1.419 -7.031 1.00 34.19 140 LYS A C 1
ATOM 816 O O . LYS A 1 114 ? -15.189 0.278 -7.238 1.00 37.33 140 LYS A O 1
ATOM 822 N N . ALA A 1 115 ? -14.015 2.066 -7.894 1.00 35.80 141 ALA A N 1
ATOM 823 C CA . ALA A 1 115 ? -13.602 1.441 -9.151 1.00 30.64 141 ALA A CA 1
ATOM 824 C C . ALA A 1 115 ? -12.673 0.263 -8.893 1.00 33.48 141 ALA A C 1
ATOM 825 O O . ALA A 1 115 ? -12.830 -0.795 -9.481 1.00 33.60 141 ALA A O 1
ATOM 827 N N . TYR A 1 116 ? -11.714 0.451 -7.995 1.00 28.65 142 TYR A N 1
ATOM 828 C CA . TYR A 1 116 ? -10.719 -0.568 -7.717 1.00 29.26 142 TYR A CA 1
ATOM 829 C C . TYR A 1 116 ? -11.398 -1.774 -7.052 1.00 40.05 142 TYR A C 1
ATOM 830 O O . TYR A 1 116 ? -11.028 -2.923 -7.294 1.00 39.67 142 TYR A O 1
ATOM 839 N N . GLU A 1 117 ? -12.404 -1.499 -6.226 1.00 44.20 143 GLU A N 1
ATOM 840 C CA . GLU A 1 117 ? -13.172 -2.550 -5.559 1.00 49.10 143 GLU A CA 1
ATOM 841 C C . GLU A 1 117 ? -13.834 -3.467 -6.590 1.00 48.93 143 GLU A C 1
ATOM 842 O O . GLU A 1 117 ? -13.871 -4.686 -6.420 1.00 46.66 143 GLU A O 1
ATOM 848 N N . LYS A 1 118 ? -14.327 -2.875 -7.674 1.00 48.89 144 LYS A N 1
ATOM 849 C CA . LYS A 1 118 ? -14.937 -3.639 -8.753 1.00 44.40 144 LYS A CA 1
ATOM 850 C C . LYS A 1 118 ? -13.950 -4.599 -9.401 1.00 45.82 144 LYS A C 1
ATOM 851 O O . LYS A 1 118 ? -14.287 -5.744 -9.690 1.00 49.96 144 LYS A O 1
ATOM 857 N N . LEU A 1 119 ? -12.732 -4.127 -9.637 1.00 43.88 145 LEU A N 1
ATOM 858 C CA . LEU A 1 119 ? -11.700 -4.963 -10.237 1.00 38.22 145 LEU A CA 1
ATOM 859 C C . LEU A 1 119 ? -11.267 -6.088 -9.312 1.00 36.56 145 LEU A C 1
ATOM 860 O O . LEU A 1 119 ? -10.998 -7.204 -9.758 1.00 40.20 145 LEU A O 1
ATOM 865 N N . GLN A 1 120 ? -11.154 -5.775 -8.027 1.00 34.53 146 GLN A N 1
ATOM 866 C CA . GLN A 1 120 ? -10.681 -6.758 -7.056 1.00 40.52 146 GLN A CA 1
ATOM 867 C C . GLN A 1 120 ? -11.691 -7.880 -6.852 1.00 46.18 146 GLN A C 1
ATOM 868 O O . GLN A 1 120 ? -11.309 -9.020 -6.596 1.00 47.11 146 GLN A O 1
ATOM 874 N N . ILE A 1 121 ? -12.974 -7.556 -6.979 1.00 47.43 147 ILE A N 1
ATOM 875 C CA . ILE A 1 121 ? -14.018 -8.573 -6.989 1.00 51.74 147 ILE A CA 1
ATOM 876 C C . ILE A 1 121 ? -13.779 -9.523 -8.159 1.00 49.81 147 ILE A C 1
ATOM 877 O O . ILE A 1 121 ? -13.842 -10.740 -8.008 1.00 46.99 147 ILE A O 1
ATOM 882 N N . LEU A 1 122 ? -13.475 -8.952 -9.320 1.00 40.97 148 LEU A N 1
ATOM 883 C CA . LEU A 1 122 ? -13.257 -9.730 -10.537 1.00 46.59 148 LEU A CA 1
ATOM 884 C C . LEU A 1 122 ? -11.968 -10.537 -10.471 1.00 48.43 148 LEU A C 1
ATOM 885 O O . LEU A 1 122 ? -11.904 -11.672 -10.947 1.00 47.71 148 LEU A O 1
ATOM 890 N N . LYS A 1 123 ? -10.938 -9.940 -9.889 1.00 45.96 149 LYS A N 1
ATOM 891 C CA . LYS A 1 123 ? -9.650 -10.602 -9.763 1.00 46.36 149 LYS A CA 1
ATOM 892 C C . LYS A 1 123 ? -9.040 -10.245 -8.414 1.00 43.12 149 LYS A C 1
ATOM 893 O O . LYS A 1 123 ? -8.421 -9.194 -8.269 1.00 40.54 149 LYS A O 1
ATOM 899 N N . PRO A 1 124 ? -9.223 -11.11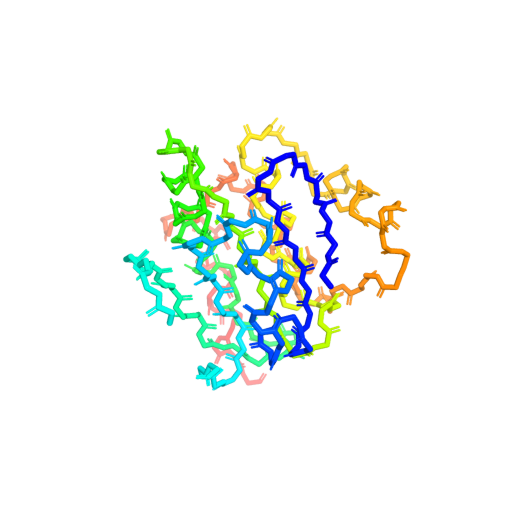5 -7.411 1.00 45.24 150 PRO A N 1
ATOM 900 C CA . PRO A 1 124 ? -8.697 -10.808 -6.080 1.00 44.84 150 PRO A CA 1
ATOM 901 C C . PRO A 1 124 ? -7.180 -10.662 -6.084 1.00 48.60 150 PRO A C 1
ATOM 902 O O . PRO A 1 124 ? -6.636 -9.962 -5.233 1.00 49.30 150 PRO A O 1
ATOM 906 N N . GLU A 1 125 ? -6.513 -11.300 -7.041 1.00 46.28 151 GLU A N 1
ATOM 907 C CA . GLU A 1 125 ? -5.064 -11.186 -7.162 1.00 50.10 151 GLU A CA 1
ATOM 908 C C . GLU A 1 125 ? -4.634 -9.822 -7.716 1.00 47.38 151 GLU A C 1
ATOM 909 O O . GLU A 1 125 ? -3.443 -9.524 -7.769 1.00 49.76 151 GLU A O 1
ATOM 915 N N . ALA A 1 126 ? -5.594 -9.005 -8.142 1.00 38.53 152 ALA A N 1
ATOM 916 C CA . ALA A 1 126 ? -5.272 -7.655 -8.596 1.00 39.30 152 ALA A CA 1
ATOM 917 C C . ALA A 1 126 ? -4.731 -6.850 -7.424 1.00 43.12 152 ALA A C 1
ATOM 918 O O . ALA A 1 126 ? -5.337 -6.804 -6.356 1.00 48.35 152 ALA A O 1
ATOM 920 N N . LYS A 1 127 ? -3.574 -6.237 -7.626 1.00 34.38 153 LYS A N 1
ATOM 921 C CA . LYS A 1 127 ? -2.903 -5.499 -6.570 1.00 36.30 153 LYS A CA 1
ATOM 922 C C . LYS A 1 127 ? -1.933 -4.518 -7.212 1.00 40.75 153 LYS A C 1
ATOM 923 O O . LYS A 1 127 ? -0.776 -4.858 -7.473 1.00 40.43 153 LYS A O 1
ATOM 929 N N . MET A 1 128 ? -2.404 -3.311 -7.509 1.00 35.87 154 MET A N 1
ATOM 930 C CA . MET A 1 128 ? -1.519 -2.311 -8.090 1.00 34.80 154 MET A CA 1
ATOM 931 C C . MET A 1 128 ? -0.577 -1.857 -6.995 1.00 31.21 154 MET A C 1
ATOM 932 O O . MET A 1 128 ? -0.943 -1.879 -5.828 1.00 30.13 154 MET A O 1
ATOM 937 N N . ASN A 1 129 ? 0.636 -1.466 -7.362 1.00 34.42 155 ASN A N 1
ATOM 938 C CA . ASN A 1 129 ? 1.578 -0.968 -6.376 1.00 38.72 155 ASN A CA 1
ATOM 939 C C . ASN A 1 129 ? 1.055 0.306 -5.720 1.00 38.02 155 ASN A C 1
ATOM 940 O O . ASN A 1 129 ? 0.152 0.970 -6.230 1.00 33.53 155 ASN A O 1
ATOM 945 N N . GLU A 1 130 ? 1.630 0.626 -4.576 1.00 27.09 156 GLU A N 1
ATOM 946 C CA . GLU A 1 130 ? 1.134 1.682 -3.718 1.00 31.48 156 GLU A CA 1
ATOM 947 C C . GLU A 1 130 ? 1.258 3.056 -4.345 1.00 25.97 156 GLU A C 1
ATOM 948 O O . GLU A 1 130 ? 0.440 3.937 -4.080 1.00 33.14 156 GLU A O 1
ATOM 954 N N . GLY A 1 131 ? 2.292 3.239 -5.158 1.00 31.44 157 GLY A N 1
ATOM 955 C CA . GLY A 1 131 ? 2.445 4.450 -5.950 1.00 30.26 157 GLY A CA 1
ATOM 956 C C . GLY A 1 131 ? 1.293 4.675 -6.925 1.00 29.91 157 GLY A C 1
ATOM 957 O O . GLY A 1 131 ? 0.803 5.797 -7.068 1.00 23.67 157 GLY A O 1
ATOM 958 N N . PHE A 1 132 ? 0.859 3.616 -7.599 1.00 30.31 158 PHE A N 1
ATOM 959 C CA . PHE A 1 132 ? -0.254 3.731 -8.536 1.00 28.38 158 PHE A CA 1
ATOM 960 C C . PHE A 1 132 ? -1.561 4.089 -7.814 1.00 26.37 158 PHE A C 1
ATOM 961 O O . PHE A 1 132 ? -2.350 4.892 -8.312 1.00 22.72 158 PHE A O 1
ATOM 969 N N . GLU A 1 133 ? -1.786 3.501 -6.635 1.00 21.06 159 GLU A N 1
ATOM 970 C CA . GLU A 1 133 ? -2.943 3.857 -5.820 1.00 24.66 159 GLU A CA 1
ATOM 971 C C . GLU A 1 133 ? -2.989 5.351 -5.531 1.00 25.17 159 GLU A C 1
ATOM 972 O O . GLU A 1 133 ? -4.024 5.983 -5.697 1.00 26.77 159 GLU A O 1
ATOM 978 N N . TRP A 1 134 ? -1.866 5.898 -5.077 1.00 25.52 160 TRP A N 1
ATOM 979 C CA . TRP A 1 134 ? -1.765 7.322 -4.768 1.00 29.00 160 TRP A CA 1
ATOM 980 C C . TRP A 1 134 ? -2.022 8.181 -6.015 1.00 23.79 160 TRP A C 1
ATOM 981 O O . TRP A 1 134 ? -2.766 9.166 -5.972 1.00 24.90 160 TRP A O 1
ATOM 992 N N . G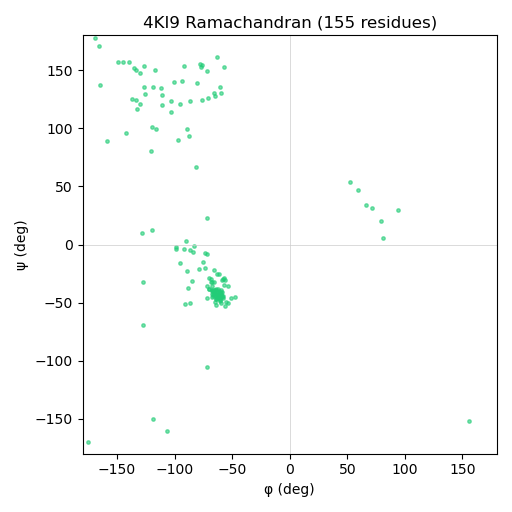LN A 1 135 ? -1.424 7.789 -7.131 1.00 22.45 161 GLN A N 1
ATOM 993 C CA . GLN A 1 135 ? -1.636 8.494 -8.401 1.00 17.59 161 GLN A CA 1
ATOM 994 C C . GLN A 1 135 ? -3.095 8.526 -8.825 1.00 18.53 161 GLN A C 1
ATOM 995 O O . GLN A 1 135 ? -3.580 9.544 -9.306 1.00 24.24 161 GLN A O 1
ATOM 1001 N N . LEU A 1 136 ? -3.810 7.423 -8.644 1.00 21.25 162 LEU A N 1
ATOM 1002 C CA . LEU A 1 136 ? -5.234 7.422 -8.973 1.00 21.46 162 LEU A CA 1
ATOM 1003 C C . LEU A 1 136 ? -6.052 8.301 -8.025 1.00 24.39 162 LEU A C 1
ATOM 1004 O O . LEU A 1 136 ? -7.079 8.862 -8.417 1.00 22.41 162 LEU A O 1
ATOM 1009 N N . LYS A 1 137 ? -5.600 8.428 -6.778 1.00 22.26 163 LYS A N 1
ATOM 1010 C CA . LYS A 1 137 ? -6.260 9.343 -5.850 1.00 21.97 163 LYS A CA 1
ATOM 1011 C C . LYS A 1 137 ? -6.074 10.780 -6.319 1.00 22.22 163 LYS A C 1
ATOM 1012 O O . LYS A 1 137 ? -7.010 11.579 -6.278 1.00 18.67 163 LYS A O 1
ATOM 1018 N N . LEU A 1 138 ? -4.874 11.094 -6.812 1.00 17.65 164 LEU A N 1
ATOM 1019 C CA . LEU A 1 138 ? -4.612 12.415 -7.375 1.00 22.78 164 LEU A CA 1
ATOM 1020 C C . LEU A 1 138 ? -5.467 12.667 -8.612 1.00 19.94 164 LEU A C 1
ATOM 1021 O O . LEU A 1 138 ? -5.996 13.754 -8.789 1.00 21.23 164 LEU A O 1
ATOM 1026 N N . TYR A 1 139 ? -5.569 11.655 -9.470 1.00 21.50 165 TYR A N 1
ATOM 1027 C CA . TYR A 1 139 ? -6.425 11.690 -10.657 1.00 20.39 165 TYR A CA 1
ATOM 1028 C C . TYR A 1 139 ? -7.871 12.061 -10.300 1.00 20.62 165 TYR A C 1
ATOM 1029 O O . TYR A 1 139 ? -8.449 12.947 -10.913 1.00 17.52 165 TYR A O 1
ATOM 1038 N N . GLN A 1 140 ? -8.445 11.384 -9.309 1.00 22.65 166 GLN A N 1
ATOM 1039 C CA . GLN A 1 140 ? -9.777 11.725 -8.802 1.00 26.97 166 GLN A CA 1
ATOM 1040 C C . GLN A 1 140 ? -9.810 13.164 -8.262 1.00 30.48 166 GLN A C 1
ATOM 1041 O O . GLN A 1 140 ? -10.681 13.965 -8.625 1.00 25.15 166 GLN A O 1
ATOM 1047 N N . ALA A 1 141 ? -8.852 13.491 -7.403 1.00 26.37 167 ALA A N 1
ATOM 1048 C CA . ALA A 1 141 ? -8.796 14.824 -6.807 1.00 30.57 167 ALA A CA 1
ATOM 1049 C C . ALA A 1 141 ? -8.719 15.927 -7.866 1.00 29.13 167 ALA A C 1
ATOM 1050 O O . ALA A 1 141 ? -9.190 17.035 -7.639 1.00 30.34 167 ALA A O 1
ATOM 1052 N N . MET A 1 142 ? -8.134 15.621 -9.023 1.00 25.94 168 MET A N 1
ATOM 1053 C CA . MET A 1 142 ? -8.077 16.578 -10.135 1.00 26.16 168 MET A CA 1
ATOM 1054 C C . MET A 1 142 ? -9.352 16.591 -10.999 1.00 27.54 168 MET A C 1
ATOM 1055 O O . MET A 1 142 ? -9.461 17.353 -11.957 1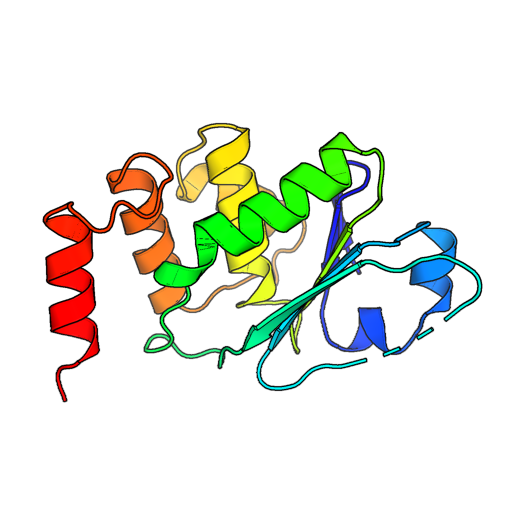.00 25.81 168 MET A O 1
ATOM 1060 N N . GLY A 1 143 ? -10.318 15.749 -10.666 1.00 26.28 169 GLY A N 1
ATOM 1061 C CA . GLY A 1 143 ? -11.553 15.713 -11.426 1.00 23.08 169 GLY A CA 1
ATOM 1062 C C . GLY A 1 143 ? -11.534 14.667 -12.520 1.00 24.20 169 GLY A C 1
ATOM 1063 O O . GLY A 1 143 ? -12.200 14.821 -13.546 1.00 22.43 169 GLY A O 1
ATOM 1064 N N . TYR A 1 144 ? -10.788 13.589 -12.285 1.00 28.29 170 TYR A N 1
ATOM 1065 C CA . TYR A 1 144 ? -10.618 12.501 -13.256 1.00 26.14 170 TYR A CA 1
ATOM 1066 C C . TYR A 1 144 ? -10.012 13.026 -14.542 1.00 27.93 170 TYR A C 1
ATOM 1067 O O . TYR A 1 144 ? -10.477 12.719 -15.636 1.00 28.93 170 TYR A O 1
ATOM 1076 N N . GLU A 1 145 ? -8.968 13.826 -14.390 1.00 19.30 171 GLU A N 1
ATOM 1077 C CA . GLU A 1 145 ? -8.257 14.440 -15.504 1.00 23.13 171 GLU A CA 1
ATOM 1078 C C . GLU A 1 145 ? -6.809 14.597 -15.087 1.00 25.84 171 GLU A C 1
ATOM 1079 O O . GLU A 1 145 ? -6.524 14.641 -13.894 1.00 24.50 171 GLU A O 1
ATOM 1085 N N . VAL A 1 146 ? -5.895 14.680 -16.053 1.00 19.22 172 VAL A N 1
ATOM 1086 C CA . VAL A 1 146 ? -4.524 15.070 -15.756 1.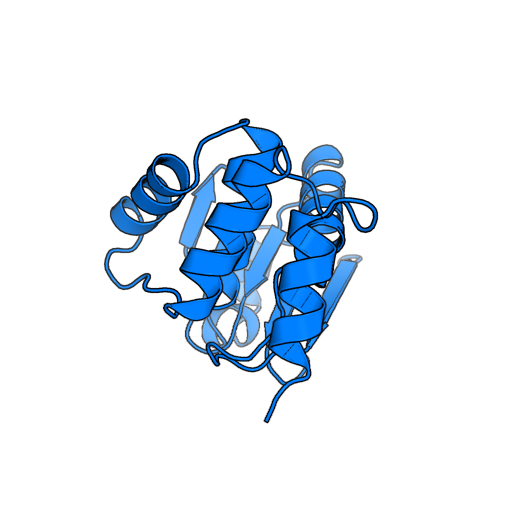00 23.77 172 VAL A CA 1
ATOM 1087 C C . VAL A 1 146 ? -4.448 16.561 -16.050 1.00 30.30 172 VAL A C 1
ATOM 1088 O O . VAL A 1 146 ? -4.172 16.966 -17.175 1.00 34.93 172 VAL A O 1
ATOM 1092 N N . ASP A 1 147 ? -4.729 17.379 -15.043 1.00 27.48 173 ASP A N 1
ATOM 1093 C CA . ASP A 1 147 ? -4.735 18.829 -15.211 1.00 23.19 173 ASP A CA 1
ATOM 1094 C C . ASP A 1 147 ? -3.340 19.391 -14.934 1.00 26.85 173 ASP A C 1
ATOM 1095 O O . ASP A 1 147 ? -2.962 19.589 -13.780 1.00 27.79 173 ASP A O 1
ATOM 1100 N N . THR A 1 148 ? -2.574 19.667 -15.986 1.00 23.89 174 THR A N 1
ATOM 1101 C CA . THR A 1 148 ? -1.170 20.034 -15.800 1.00 31.24 174 THR A CA 1
ATOM 1102 C C . THR A 1 148 ? -0.999 21.428 -15.212 1.00 36.00 174 THR A C 1
ATOM 1103 O O . THR A 1 148 ? 0.105 21.821 -14.853 1.00 38.24 174 THR A O 1
ATOM 1107 N N . SER A 1 149 ? -2.089 22.177 -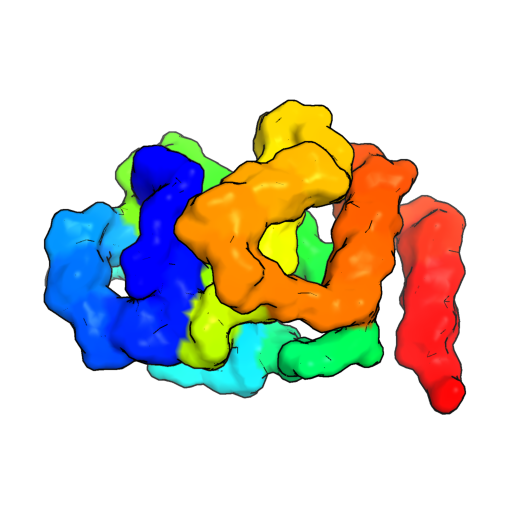15.105 1.00 37.68 175 SER A N 1
ATOM 1108 C CA . SER A 1 149 ? -2.000 23.520 -14.557 1.00 38.80 175 SER A CA 1
ATOM 1109 C C . SER A 1 149 ? -2.402 23.534 -13.090 1.00 38.64 175 SER A C 1
ATOM 1110 O O . SER A 1 149 ? -2.315 24.566 -12.433 1.00 45.95 175 SER A O 1
ATOM 1113 N N . SER A 1 150 ? -2.842 22.390 -12.573 1.00 32.80 176 SER A N 1
ATOM 1114 C CA . SER A 1 150 ? -3.284 22.330 -11.184 1.00 31.52 176 SER A CA 1
ATO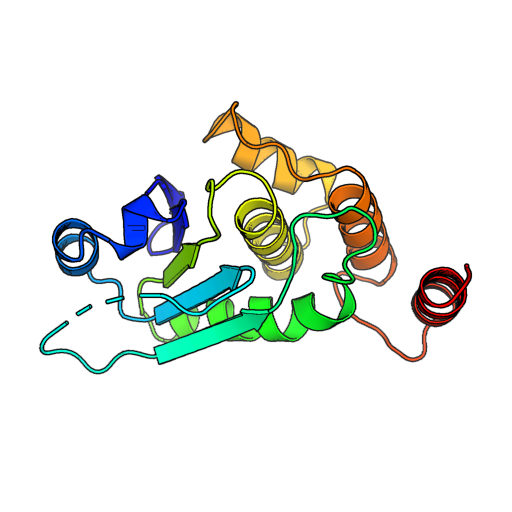M 1115 C C . SER A 1 150 ? -2.096 22.314 -10.231 1.00 30.66 176 SER A C 1
ATOM 1116 O O . SER A 1 150 ? -0.989 21.907 -10.596 1.00 26.19 176 SER A O 1
ATOM 1119 N N . ALA A 1 151 ? -2.328 22.784 -9.011 1.00 32.45 177 ALA A N 1
ATOM 1120 C CA . ALA A 1 151 ? -1.301 22.749 -7.987 1.00 32.67 177 ALA A CA 1
ATOM 1121 C C . ALA A 1 151 ? -1.016 21.309 -7.594 1.00 29.03 177 ALA A C 1
ATOM 1122 O O . ALA A 1 151 ? 0.109 20.976 -7.229 1.00 32.01 177 ALA A O 1
ATOM 1124 N N . ILE A 1 152 ? -2.039 20.460 -7.655 1.00 26.31 178 ILE A N 1
ATOM 1125 C CA . ILE A 1 152 ? -1.871 19.037 -7.351 1.00 28.68 178 ILE A CA 1
ATOM 1126 C C . ILE A 1 152 ? -0.871 18.388 -8.313 1.00 26.56 178 ILE A C 1
ATOM 1127 O O . ILE A 1 152 ? 0.031 17.663 -7.886 1.00 22.22 178 ILE A O 1
ATOM 1132 N N . TYR A 1 153 ? -1.022 18.654 -9.604 1.00 21.18 179 TYR A N 1
ATOM 1133 C CA . TYR A 1 153 ? -0.117 18.070 -10.599 1.00 21.22 179 TYR A CA 1
ATOM 1134 C C . TYR A 1 153 ? 1.292 18.631 -10.473 1.00 24.61 179 TYR A C 1
ATOM 1135 O O . TYR A 1 153 ? 2.280 17.893 -10.556 1.00 22.96 179 TYR A O 1
ATOM 1144 N N . LYS A 1 154 ? 1.396 19.939 -10.272 1.00 24.68 180 LYS A N 1
ATOM 1145 C CA . LYS A 1 154 ? 2.716 20.548 -10.166 1.00 28.88 180 LYS A CA 1
ATOM 1146 C C . LYS A 1 154 ? 3.469 19.997 -8.962 1.00 27.81 180 LYS A C 1
ATOM 1147 O O . LYS A 1 154 ? 4.643 19.659 -9.073 1.00 24.49 180 LYS A O 1
ATOM 1153 N N . GLN A 1 155 ? 2.793 19.888 -7.817 1.00 26.13 181 GLN A N 1
ATOM 1154 C CA . GLN A 1 155 ? 3.453 19.367 -6.619 1.00 28.54 181 GLN A CA 1
ATOM 1155 C C . GLN A 1 155 ? 3.897 17.920 -6.837 1.00 26.43 181 GLN A C 1
ATOM 1156 O O . GLN A 1 155 ? 4.988 17.526 -6.438 1.00 23.90 181 GLN A O 1
ATOM 1162 N N . TYR A 1 156 ? 3.044 17.134 -7.481 1.00 23.43 182 TYR A N 1
ATOM 1163 C CA . TYR A 1 156 ? 3.352 15.746 -7.794 1.00 23.05 182 TYR A CA 1
ATOM 1164 C C . TYR A 1 156 ? 4.601 15.600 -8.675 1.00 20.69 182 TYR A C 1
ATOM 1165 O O . TYR A 1 156 ? 5.424 14.706 -8.453 1.00 23.71 182 TYR A O 1
ATOM 1174 N N . ARG A 1 157 ? 4.731 16.460 -9.681 1.00 20.19 183 ARG A N 1
ATOM 1175 C CA . ARG A 1 157 ? 5.892 16.410 -10.574 1.00 18.90 183 ARG A CA 1
ATOM 1176 C C . ARG A 1 157 ? 7.181 16.902 -9.888 1.00 22.20 183 ARG A C 1
ATOM 1177 O O . ARG A 1 157 ? 8.266 16.386 -10.135 1.00 26.07 183 ARG A O 1
ATOM 1185 N N . LEU A 1 158 ? 7.066 17.895 -9.019 1.00 20.17 184 LEU A N 1
ATOM 1186 C CA . LEU A 1 158 ? 8.219 18.313 -8.227 1.00 19.88 184 LEU A CA 1
ATOM 1187 C C . LEU A 1 158 ? 8.697 17.151 -7.361 1.00 22.53 184 LEU A C 1
ATOM 1188 O O . LEU A 1 158 ? 9.900 16.920 -7.227 1.00 21.75 184 LEU A O 1
ATOM 1193 N N . GLN A 1 159 ? 7.756 16.420 -6.768 1.00 22.07 185 GLN A N 1
ATOM 1194 C CA . GLN A 1 159 ? 8.121 15.288 -5.915 1.00 27.60 185 GLN A CA 1
ATOM 1195 C C . GLN A 1 159 ? 8.761 14.174 -6.730 1.00 21.45 185 GLN A C 1
ATOM 1196 O O . GLN A 1 159 ? 9.717 13.542 -6.290 1.00 29.10 185 GLN A O 1
ATOM 1202 N N . LYS A 1 160 ? 8.234 13.942 -7.926 1.00 19.19 186 LYS A N 1
ATOM 1203 C CA . LYS A 1 160 ? 8.800 12.924 -8.811 1.00 21.53 186 LYS A CA 1
ATOM 1204 C C . LYS A 1 160 ? 10.273 13.127 -9.149 1.00 22.01 186 LYS A C 1
ATOM 1205 O O . LYS A 1 160 ? 11.020 12.151 -9.283 1.00 21.51 186 LYS A O 1
ATOM 1211 N N . VAL A 1 161 ? 10.713 14.378 -9.271 1.00 21.25 187 VAL A N 1
ATOM 1212 C CA . VAL A 1 161 ? 12.105 14.625 -9.671 1.00 22.31 187 VAL A CA 1
ATOM 1213 C C . VAL A 1 161 ? 13.107 14.656 -8.521 1.00 27.86 187 VAL A C 1
ATOM 1214 O O . VAL A 1 161 ? 14.311 14.774 -8.748 1.00 28.24 187 VAL A O 1
ATOM 1218 N N . THR A 1 162 ? 12.626 14.553 -7.287 1.00 22.46 188 THR A N 1
ATOM 1219 C CA . THR A 1 162 ? 13.531 14.565 -6.145 1.00 23.86 188 THR A CA 1
ATOM 1220 C C . THR A 1 162 ? 14.239 13.228 -5.939 1.00 41.27 188 THR A C 1
ATOM 1221 O O . THR A 1 162 ? 13.741 12.182 -6.336 1.00 40.72 188 THR A O 1
ATOM 1225 N N . GLU A 1 163 ? 15.403 13.277 -5.297 1.00 46.06 189 GLU A N 1
ATOM 1226 C CA . GLU A 1 163 ? 16.240 12.091 -5.139 1.00 55.54 189 GLU A CA 1
ATOM 1227 C C . GLU A 1 163 ? 15.704 11.153 -4.049 1.00 58.57 189 GLU A C 1
ATOM 1228 O O . GLU A 1 163 ? 14.940 11.568 -3.166 1.00 51.04 189 GLU A O 1
#

Sequence (157 aa):
MLEVQPGLYFGGAAAVAEPDHLREAGITAVLTVDSEEPGVEDLWRLFVPALDKPETDLLSHLDRAVAFIGQARAEGRAVLVHSHAGVSRSVAIITAFLMKTDQLPFEKAYEKLQILKPEAKMNEGFEWQLKLYQAMGYEVDTSSAIYKQYRLQKVTE

GO terms:
  GO:0005634 nucleus (C, IDA)
  GO:0005737 cytoplasm (C, IDA)
  GO:0008270 zinc ion binding (F, IDA)
  GO:0016791 phosphatase activity (F, IDA)
  GO:0016311 dephosphorylation (P, IDA)
  GO:0004725 protein tyrosine phosphatase activity (F, TAS)
  GO:0036211 protein modification process (P, TAS)
  GO:0008270 zinc ion binding (F, TAS)
  GO:0005515 protein binding (F, IPI)
  GO:0005654 nucleoplasm (C, IDA)

CATH classification: 3.90.190.10

InterPro domains:
  IPR000340 Dual specificity phosphatase, catalytic domain [PF00782] (34-166)
  IPR000387 Tyrosine-specific protein phosphatases domain [PS50056] (88-150)
  IPR013087 Zinc finger C2H2-type [PS50157] (219-253)
  IPR016278 Dual specificity protein phosphatase 12 [PIRSF000941] (1-337)
  IPR020422 Dual specificity protein phosphatase domain [PS50054] (26-171)
  IPR020422 Dual specificity protein phosphatase domain [SM00195] (26-168)
  IPR029021 Protein-tyrosine phosphatase-like [G3DSA:3.90.190.10] (28-189)
  IPR029021 Protein-tyrosine phosphatase-like [SSF52799] (25-169)